Protein AF-A0A9D6ECN0-F1 (afdb_monomer_lite)

Sequence (122 aa):
MSERDAREVAEAAREQEWKAPSFVRELFEGRFRLHLIHPYPTLDPEEEARAKPWLDQLAAFLRATVDAEAIDRDAKIPREYGGLGFSQTVYNRAVALAATVESSIGVLLSAHQSIGVPQPLK

Secondary structure (DSSP, 8-state):
--HHHHHHHHHHTS-S---S--HHHHHHTT---GGGT-SPPPPPHHHHHHHHHHHHHHHHHHHHT--HHHHHHHTS--GGGT-----HHHHHHHHHHHHHH-HHHHHHHHHHHHTT------

pLDDT: mean 78.14, std 14.87, range [27.89, 96.31]

Radius of gyration: 19.8 Å; chains: 1; bounding box: 41×41×45 Å

Structure (mmCIF, N/CA/C/O backbone):
data_AF-A0A9D6ECN0-F1
#
_entry.id   AF-A0A9D6ECN0-F1
#
loop_
_atom_site.group_PDB
_atom_site.id
_atom_site.type_symbol
_atom_site.label_atom_id
_atom_site.label_alt_id
_atom_site.label_comp_id
_atom_site.label_asym_id
_atom_site.label_entity_id
_atom_site.label_seq_id
_atom_site.pdbx_PDB_ins_code
_atom_site.Cartn_x
_atom_site.Cartn_y
_atom_site.Cartn_z
_atom_site.occupancy
_atom_site.B_iso_or_equiv
_atom_site.auth_seq_id
_atom_site.auth_comp_id
_atom_site.auth_asym_id
_atom_site.auth_atom_id
_atom_site.pdbx_PDB_model_num
ATOM 1 N N . MET A 1 1 ? 14.736 -4.697 19.019 1.00 49.22 1 MET A N 1
ATOM 2 C CA . MET A 1 1 ? 15.569 -4.412 17.835 1.00 49.22 1 MET A CA 1
ATOM 3 C C . MET A 1 1 ? 16.071 -2.996 17.951 1.00 49.22 1 MET A C 1
ATOM 5 O O . MET A 1 1 ? 15.262 -2.102 18.181 1.00 49.22 1 MET A O 1
ATOM 9 N N . SER A 1 2 ? 17.381 -2.804 17.880 1.00 69.00 2 SER A N 1
ATOM 10 C CA . SER A 1 2 ? 17.957 -1.469 17.772 1.00 69.00 2 SER A CA 1
ATOM 11 C C . SER A 1 2 ? 17.732 -0.917 16.359 1.00 69.00 2 SER A C 1
ATOM 13 O O . SER A 1 2 ? 17.504 -1.674 15.415 1.00 69.00 2 SER A O 1
ATOM 15 N N . GLU A 1 3 ? 17.797 0.405 16.200 1.00 57.59 3 GLU A N 1
ATOM 16 C CA . GLU A 1 3 ? 17.748 1.080 14.892 1.00 57.59 3 GLU A CA 1
ATOM 17 C C . GLU A 1 3 ? 18.771 0.493 13.904 1.00 57.59 3 GLU A C 1
ATOM 19 O O . GLU A 1 3 ? 18.495 0.338 12.716 1.00 57.59 3 GLU A O 1
ATOM 24 N N . ARG A 1 4 ? 19.934 0.090 14.425 1.00 54.16 4 ARG A N 1
ATOM 25 C CA . ARG A 1 4 ? 21.007 -0.541 13.662 1.00 54.16 4 ARG A CA 1
ATOM 26 C C . ARG A 1 4 ? 20.609 -1.920 13.136 1.00 54.16 4 ARG A C 1
ATOM 28 O O . ARG A 1 4 ? 20.816 -2.180 11.956 1.00 54.16 4 ARG A O 1
ATOM 35 N N . ASP A 1 5 ? 19.968 -2.742 13.966 1.00 58.62 5 ASP A N 1
ATOM 36 C CA . ASP A 1 5 ? 19.499 -4.07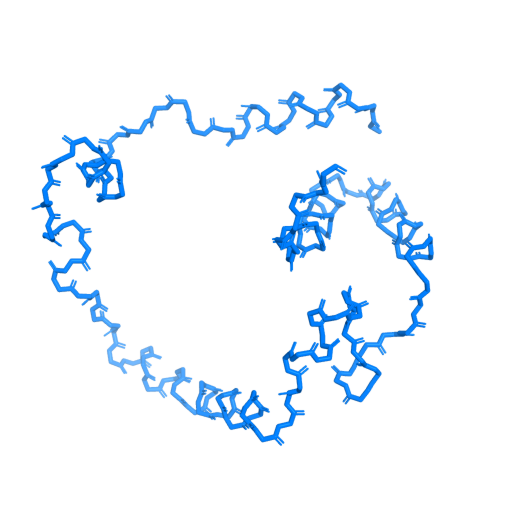6 13.565 1.00 58.62 5 ASP A CA 1
ATOM 37 C C . ASP A 1 5 ? 18.404 -3.971 12.494 1.00 58.62 5 ASP A C 1
ATOM 39 O O . ASP A 1 5 ? 18.398 -4.717 11.520 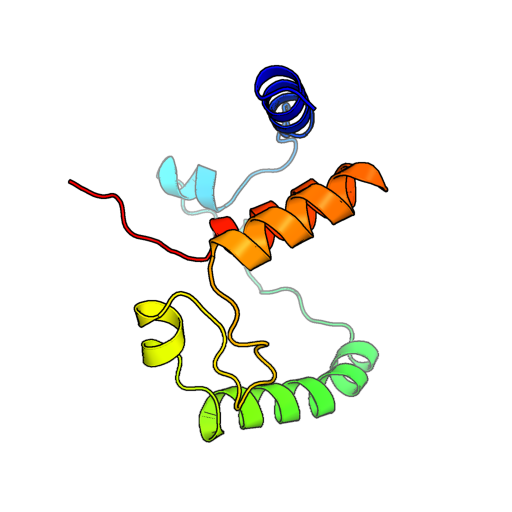1.00 58.62 5 ASP A O 1
ATOM 43 N N . ALA A 1 6 ? 17.487 -3.007 12.639 1.00 61.53 6 ALA A N 1
ATOM 44 C CA . ALA A 1 6 ? 16.437 -2.764 11.651 1.00 61.53 6 ALA A CA 1
ATOM 45 C C . ALA A 1 6 ? 17.015 -2.302 10.302 1.00 61.53 6 ALA A C 1
ATOM 47 O O . ALA A 1 6 ? 16.548 -2.732 9.246 1.00 61.53 6 ALA A O 1
ATOM 48 N N . ARG A 1 7 ? 18.058 -1.462 10.333 1.00 64.94 7 ARG A N 1
ATOM 49 C CA . ARG A 1 7 ? 18.742 -0.988 9.127 1.00 64.94 7 ARG A CA 1
ATOM 50 C C . ARG A 1 7 ? 19.533 -2.098 8.439 1.00 64.94 7 ARG A C 1
ATOM 52 O O . ARG A 1 7 ? 19.477 -2.201 7.222 1.00 64.94 7 ARG A O 1
ATOM 59 N N . GLU A 1 8 ? 20.227 -2.943 9.196 1.00 66.31 8 GLU A N 1
ATOM 60 C CA . GLU A 1 8 ? 20.965 -4.087 8.646 1.00 66.31 8 GLU A CA 1
ATOM 61 C C . GLU A 1 8 ? 20.027 -5.111 7.989 1.00 66.31 8 GLU A C 1
ATOM 63 O O . GLU A 1 8 ? 20.322 -5.584 6.894 1.00 66.31 8 GLU A O 1
ATOM 68 N N . VAL A 1 9 ? 18.860 -5.385 8.584 1.00 68.81 9 VAL A N 1
ATOM 69 C CA . VAL A 1 9 ? 17.835 -6.254 7.977 1.00 68.81 9 VAL A CA 1
ATOM 70 C C . VAL A 1 9 ? 17.267 -5.645 6.690 1.00 68.81 9 VAL A C 1
ATOM 72 O O . VAL A 1 9 ? 17.107 -6.356 5.699 1.00 68.81 9 VAL A O 1
ATOM 75 N N . ALA A 1 10 ? 16.999 -4.335 6.670 1.00 61.09 10 ALA A N 1
ATOM 76 C CA . ALA A 1 10 ? 16.503 -3.646 5.477 1.00 61.09 10 ALA A CA 1
ATOM 77 C C . ALA A 1 10 ? 17.535 -3.626 4.332 1.00 61.09 10 ALA A C 1
ATOM 79 O O . ALA A 1 10 ? 17.175 -3.845 3.177 1.00 61.09 10 ALA A O 1
ATOM 80 N N . GLU A 1 11 ? 18.815 -3.409 4.644 1.00 64.94 11 GLU A N 1
ATOM 81 C CA . GLU A 1 11 ? 19.905 -3.454 3.660 1.00 64.94 11 GLU A CA 1
ATOM 82 C C . GLU A 1 11 ? 20.172 -4.882 3.158 1.00 64.94 11 GLU A C 1
ATOM 84 O O . GLU A 1 11 ? 20.418 -5.079 1.969 1.00 64.94 11 GLU A O 1
ATOM 89 N N . ALA A 1 12 ? 20.067 -5.897 4.024 1.00 64.88 12 ALA A N 1
ATOM 90 C CA . ALA A 1 12 ? 20.220 -7.303 3.641 1.00 64.88 12 ALA A CA 1
ATOM 91 C C . ALA A 1 12 ? 19.068 -7.815 2.758 1.00 64.88 12 ALA A C 1
ATOM 93 O O . ALA A 1 12 ? 19.278 -8.695 1.926 1.00 64.88 12 ALA A O 1
ATOM 94 N N . ALA A 1 13 ? 17.863 -7.257 2.914 1.00 60.31 13 ALA A N 1
ATOM 95 C CA . ALA A 1 13 ? 16.702 -7.563 2.078 1.00 60.31 13 ALA A CA 1
ATOM 96 C C . ALA A 1 13 ? 16.731 -6.859 0.708 1.00 60.31 13 ALA A C 1
ATOM 98 O O . ALA A 1 13 ? 15.893 -7.139 -0.151 1.00 60.31 13 ALA A O 1
ATOM 99 N N . ARG A 1 14 ? 17.673 -5.934 0.489 1.00 67.62 14 ARG A N 1
ATOM 100 C CA . ARG A 1 14 ? 17.798 -5.202 -0.769 1.00 67.62 14 ARG A CA 1
ATOM 101 C C . ARG A 1 14 ? 18.374 -6.127 -1.841 1.00 67.62 14 ARG A C 1
ATOM 103 O O . ARG A 1 14 ? 19.453 -6.687 -1.664 1.00 67.62 14 ARG A O 1
ATOM 110 N N . GLU A 1 15 ? 17.677 -6.273 -2.967 1.00 62.03 15 GLU A N 1
ATOM 111 C CA . GLU A 1 15 ? 18.200 -7.011 -4.123 1.00 62.03 15 GLU A CA 1
ATOM 112 C C . GLU A 1 15 ? 19.519 -6.385 -4.603 1.00 62.03 15 GLU A C 1
ATOM 114 O O . GLU A 1 15 ? 19.544 -5.276 -5.142 1.00 62.03 15 GLU A O 1
ATOM 119 N N . GLN A 1 16 ? 20.619 -7.111 -4.382 1.00 60.75 16 GLN A N 1
ATOM 120 C CA . GLN A 1 16 ? 21.981 -6.704 -4.747 1.00 60.75 16 GLN A CA 1
ATOM 121 C C . GLN A 1 16 ? 22.249 -6.899 -6.250 1.00 60.75 16 GLN A C 1
ATOM 123 O O . GLN A 1 16 ? 22.978 -6.122 -6.861 1.00 60.75 16 GLN A O 1
ATOM 128 N N . GLU A 1 17 ? 21.631 -7.915 -6.864 1.00 60.62 17 GLU A N 1
ATOM 129 C CA . GLU A 1 17 ? 21.790 -8.239 -8.284 1.00 60.62 17 GLU A CA 1
ATOM 130 C C . GLU A 1 17 ? 20.448 -8.252 -9.014 1.00 60.62 17 GLU A C 1
ATOM 132 O O . GLU A 1 17 ? 19.646 -9.177 -8.889 1.00 60.62 17 GLU A O 1
ATOM 137 N N . TRP A 1 18 ? 20.248 -7.251 -9.865 1.00 64.06 18 TRP A N 1
ATOM 138 C CA . TRP A 1 18 ? 19.111 -7.188 -10.775 1.00 64.06 18 TRP A CA 1
ATOM 139 C C . TRP A 1 18 ? 19.439 -7.985 -12.038 1.00 64.06 18 TRP A C 1
ATOM 141 O O . TRP A 1 18 ? 20.088 -7.480 -12.954 1.00 64.06 18 TRP A O 1
ATOM 151 N N . LYS A 1 19 ? 19.020 -9.254 -12.079 1.00 66.25 19 LYS A N 1
ATOM 152 C CA . LYS A 1 19 ? 19.324 -10.171 -13.196 1.00 66.25 19 LYS A CA 1
ATOM 153 C C . LYS A 1 19 ? 18.480 -9.919 -14.449 1.00 66.25 19 LYS A C 1
ATOM 155 O O . LYS A 1 19 ? 18.877 -10.328 -15.537 1.00 66.25 19 LYS A O 1
ATOM 160 N N . ALA A 1 20 ? 17.335 -9.253 -14.309 1.00 72.69 20 ALA A N 1
ATOM 161 C CA . ALA A 1 20 ? 16.419 -8.966 -15.408 1.00 72.69 20 ALA A CA 1
ATOM 162 C C . ALA A 1 20 ? 16.457 -7.478 -15.814 1.00 72.69 20 ALA A C 1
ATOM 164 O O . ALA A 1 20 ? 16.602 -6.605 -14.952 1.00 72.69 20 ALA A O 1
ATOM 165 N N . PRO A 1 21 ? 16.306 -7.158 -17.113 1.00 79.81 21 PRO A N 1
ATOM 166 C CA . PRO A 1 21 ? 16.179 -5.778 -17.572 1.00 79.81 21 PRO A CA 1
ATOM 167 C C . PRO A 1 21 ? 14.915 -5.124 -16.990 1.00 79.81 21 PRO A C 1
ATOM 169 O O . PRO A 1 21 ? 13.809 -5.634 -17.151 1.00 79.81 21 PRO A O 1
ATOM 172 N N . SER A 1 22 ? 15.080 -3.975 -16.331 1.00 86.50 22 SER A N 1
ATOM 173 C CA . SER A 1 22 ? 13.983 -3.198 -15.738 1.00 86.50 22 SER A CA 1
ATOM 174 C C . SER A 1 22 ? 13.502 -2.116 -16.702 1.00 86.50 22 SER A C 1
ATOM 176 O O . SER A 1 22 ? 14.293 -1.281 -17.139 1.00 86.50 22 SER A O 1
ATOM 178 N N . PHE A 1 23 ? 12.198 -2.087 -16.994 1.00 90.25 23 PHE A N 1
ATOM 179 C CA . PHE A 1 23 ? 11.596 -1.052 -17.842 1.00 90.25 23 PHE A CA 1
ATOM 180 C C . PHE A 1 23 ? 11.857 0.361 -17.319 1.00 90.25 23 PHE A C 1
ATOM 182 O O . PHE A 1 23 ? 12.264 1.234 -18.080 1.00 90.25 23 PHE A O 1
ATOM 189 N N . VAL A 1 24 ? 11.660 0.572 -16.014 1.00 89.44 24 VAL A N 1
ATOM 190 C CA . VAL A 1 24 ? 11.834 1.886 -15.384 1.00 89.44 24 VAL A CA 1
ATOM 191 C C . VAL A 1 24 ? 13.289 2.328 -15.485 1.00 89.44 24 VAL A C 1
ATOM 193 O O . VAL A 1 24 ? 13.555 3.449 -15.904 1.00 89.44 24 VAL A O 1
ATOM 196 N N . ARG A 1 25 ? 14.240 1.438 -15.182 1.00 87.69 25 ARG A N 1
ATOM 197 C CA . ARG A 1 25 ? 15.670 1.744 -15.311 1.00 87.69 25 ARG A CA 1
ATOM 198 C C . ARG A 1 25 ? 16.034 2.147 -16.740 1.00 87.69 25 ARG A C 1
ATOM 200 O O . ARG A 1 25 ? 16.674 3.171 -16.945 1.00 87.69 25 ARG A O 1
ATOM 207 N N . GLU A 1 26 ? 15.622 1.351 -17.720 1.00 90.31 26 GLU A N 1
ATOM 208 C CA . GLU A 1 26 ? 15.918 1.601 -19.133 1.00 90.31 26 GLU A CA 1
ATOM 209 C C . GLU A 1 26 ? 15.324 2.936 -19.598 1.00 90.31 26 GLU A C 1
ATOM 211 O O . GLU A 1 26 ? 16.007 3.697 -20.279 1.00 90.31 26 GLU A O 1
ATOM 216 N N . LEU A 1 27 ? 14.106 3.270 -19.156 1.00 92.94 27 LEU A N 1
ATOM 217 C CA . LEU A 1 27 ? 13.475 4.560 -19.429 1.00 92.94 27 LEU A CA 1
ATOM 218 C C . LEU A 1 27 ? 14.283 5.735 -18.856 1.00 92.94 27 LEU A C 1
ATOM 220 O O . LEU A 1 27 ? 14.512 6.710 -19.570 1.00 92.94 27 LEU A O 1
ATOM 224 N N . PHE A 1 28 ? 14.747 5.636 -17.605 1.00 90.44 28 PHE A N 1
ATOM 225 C CA . PHE A 1 28 ? 15.618 6.646 -16.985 1.00 90.44 28 PHE A CA 1
ATOM 226 C C . PHE A 1 28 ? 16.946 6.815 -17.732 1.00 90.44 28 PHE A C 1
ATOM 228 O O . PHE A 1 28 ? 17.475 7.919 -17.818 1.00 90.44 28 PHE A O 1
ATOM 235 N N . GLU A 1 29 ? 17.466 5.736 -18.314 1.00 92.88 29 GLU A N 1
ATOM 236 C CA . GLU A 1 29 ? 18.666 5.752 -19.153 1.00 92.88 29 GLU A CA 1
ATOM 237 C C . GLU A 1 29 ? 18.376 6.139 -20.624 1.00 92.88 29 GLU A C 1
ATOM 239 O O . GLU A 1 29 ? 19.236 5.987 -21.493 1.00 92.88 29 GLU A O 1
ATOM 244 N N . GLY A 1 30 ? 17.169 6.637 -20.925 1.00 92.62 30 GLY A N 1
ATOM 245 C CA . GLY A 1 30 ? 16.767 7.125 -22.249 1.00 92.62 30 GLY A CA 1
ATOM 246 C C . GLY A 1 30 ? 16.404 6.033 -23.261 1.00 92.62 30 GLY A C 1
ATOM 247 O O . GLY A 1 30 ? 16.225 6.318 -24.445 1.00 92.62 30 GLY A O 1
ATOM 248 N N . ARG A 1 31 ? 16.283 4.775 -22.825 1.00 93.38 31 ARG A N 1
ATOM 249 C CA . ARG A 1 31 ? 15.957 3.617 -23.666 1.00 93.38 31 ARG A CA 1
ATOM 250 C C . ARG A 1 31 ? 14.513 3.182 -23.445 1.00 93.38 31 ARG A C 1
ATOM 252 O O . ARG A 1 31 ? 14.171 2.501 -22.482 1.00 93.38 31 ARG A O 1
ATOM 259 N N . PHE A 1 32 ? 13.643 3.529 -24.387 1.00 94.38 32 PHE A N 1
ATOM 260 C CA . PHE A 1 32 ? 12.233 3.151 -24.324 1.00 94.38 32 PHE A CA 1
ATOM 261 C C . PHE A 1 32 ? 12.012 1.683 -24.732 1.00 94.38 32 PHE A C 1
ATOM 263 O O . PHE A 1 32 ? 11.770 1.364 -25.896 1.00 94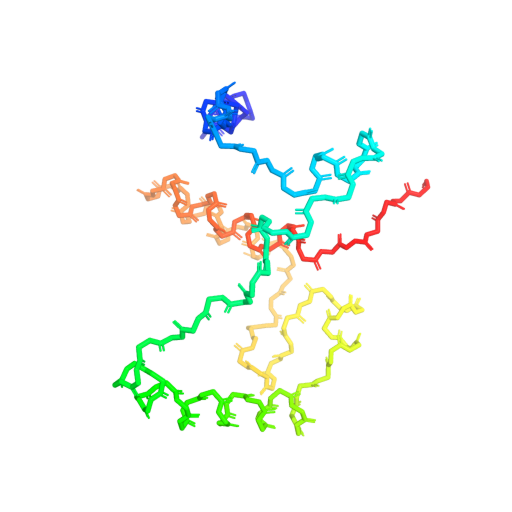.38 32 PHE A O 1
ATOM 270 N N . ARG A 1 33 ? 12.103 0.762 -23.764 1.00 91.94 33 ARG A N 1
ATOM 271 C CA . ARG A 1 33 ? 11.931 -0.690 -23.972 1.00 91.94 33 ARG A CA 1
ATOM 272 C C . ARG A 1 33 ? 10.531 -1.182 -23.594 1.00 91.94 33 ARG A C 1
ATOM 274 O O . ARG A 1 33 ? 10.376 -1.989 -22.684 1.00 91.94 33 ARG A O 1
ATOM 281 N N . LEU A 1 34 ? 9.510 -0.731 -24.323 1.00 92.12 34 LEU A N 1
ATOM 282 C CA . LEU A 1 34 ? 8.096 -1.027 -24.033 1.00 92.12 34 LEU A CA 1
ATOM 283 C C . LEU A 1 34 ? 7.770 -2.531 -23.886 1.00 92.12 34 LEU A C 1
ATOM 285 O O . LEU A 1 34 ? 6.934 -2.895 -23.066 1.00 92.12 34 LEU A O 1
ATOM 289 N N . HIS A 1 35 ? 8.473 -3.411 -24.606 1.00 90.56 35 HIS A N 1
ATOM 290 C CA . HIS A 1 35 ? 8.293 -4.872 -24.529 1.00 90.56 35 HIS A CA 1
ATOM 291 C C . HIS A 1 35 ? 8.549 -5.484 -23.141 1.00 90.56 35 HIS A C 1
ATOM 293 O O . HIS A 1 35 ? 8.213 -6.639 -22.917 1.00 90.56 35 HIS A O 1
ATOM 299 N N . LEU A 1 36 ? 9.175 -4.745 -22.219 1.00 90.12 36 LEU A N 1
ATOM 300 C CA . LEU A 1 36 ? 9.409 -5.208 -20.849 1.00 90.12 36 LEU A CA 1
ATOM 301 C C . LEU A 1 36 ? 8.145 -5.167 -19.977 1.00 90.12 36 LEU A C 1
ATOM 303 O O . LEU A 1 36 ? 8.115 -5.807 -18.933 1.00 90.12 36 LEU A O 1
ATOM 307 N N . ILE A 1 37 ? 7.122 -4.412 -20.384 1.00 89.56 37 ILE A N 1
ATOM 308 C CA . ILE A 1 37 ? 5.847 -4.273 -19.656 1.00 89.56 37 ILE A CA 1
ATOM 309 C C . ILE A 1 37 ? 4.617 -4.473 -20.550 1.00 89.56 37 ILE A C 1
ATOM 311 O O . ILE A 1 37 ? 3.492 -4.447 -20.058 1.00 89.56 37 ILE A O 1
ATOM 315 N N . HIS A 1 38 ? 4.820 -4.612 -21.862 1.00 89.44 38 HIS A N 1
ATOM 316 C CA . HIS A 1 38 ? 3.753 -4.690 -22.849 1.00 89.44 38 HIS A CA 1
ATOM 317 C C . HIS A 1 38 ? 3.973 -5.865 -23.822 1.00 89.44 38 HIS A C 1
ATOM 319 O O . HIS A 1 38 ? 5.088 -6.019 -24.328 1.00 89.44 38 HIS A O 1
ATOM 325 N N . PRO A 1 39 ? 2.920 -6.623 -24.187 1.00 89.06 39 PRO A N 1
ATOM 326 C CA . PRO A 1 39 ? 1.537 -6.485 -23.720 1.00 89.06 39 PRO A CA 1
ATOM 327 C C . PRO A 1 39 ? 1.411 -6.768 -22.225 1.00 89.06 39 PRO A C 1
ATOM 329 O O . PRO A 1 39 ? 2.235 -7.476 -21.648 1.00 89.06 39 PRO A O 1
ATOM 332 N N . TYR A 1 40 ? 0.404 -6.160 -21.600 1.00 84.69 40 TYR A N 1
ATOM 333 C CA . TYR A 1 40 ? 0.100 -6.461 -20.209 1.00 84.69 40 TYR A CA 1
ATOM 334 C C . TYR A 1 40 ? -0.187 -7.967 -20.089 1.00 84.69 40 TYR A C 1
ATOM 336 O O . TYR A 1 40 ? -0.860 -8.511 -20.973 1.00 84.69 40 TYR A O 1
ATOM 344 N N . PRO A 1 41 ? 0.332 -8.657 -19.059 1.00 84.75 41 PRO A N 1
ATOM 345 C CA . PRO A 1 41 ? 0.098 -10.085 -18.904 1.00 84.75 41 PRO A CA 1
ATOM 346 C C . PRO A 1 41 ? -1.404 -10.370 -18.822 1.00 84.75 41 PRO A C 1
ATOM 348 O O . PRO A 1 41 ? -2.127 -9.757 -18.038 1.00 84.75 41 PRO A O 1
ATOM 351 N N . THR A 1 42 ? -1.880 -11.297 -19.648 1.00 84.25 42 THR A N 1
ATOM 352 C CA . THR A 1 42 ? -3.253 -11.796 -19.569 1.00 84.25 42 THR A CA 1
ATOM 353 C C . THR A 1 42 ? -3.367 -12.755 -18.394 1.00 84.25 42 THR A C 1
ATOM 355 O O . THR A 1 42 ? -2.542 -13.664 -18.276 1.00 84.25 42 THR A O 1
ATOM 358 N N . LEU A 1 43 ? -4.375 -12.564 -17.541 1.00 83.06 43 LEU A N 1
ATOM 359 C CA . LEU A 1 43 ? -4.696 -13.547 -16.510 1.00 83.06 43 LEU A CA 1
ATOM 360 C C . LEU A 1 43 ? -5.203 -14.840 -17.155 1.00 83.06 43 LEU A C 1
ATOM 362 O O . LEU A 1 43 ? -5.736 -14.832 -18.267 1.00 83.06 43 LEU A O 1
ATOM 366 N N . ASP A 1 44 ? -5.040 -15.948 -16.439 1.00 91.62 44 ASP A N 1
ATOM 367 C CA . ASP A 1 44 ? -5.726 -17.182 -16.791 1.00 91.62 44 ASP A CA 1
ATOM 368 C C . ASP A 1 44 ? -7.258 -16.969 -16.730 1.00 91.62 44 ASP A C 1
ATOM 370 O O . ASP A 1 44 ? -7.741 -16.356 -15.769 1.00 91.62 44 ASP A O 1
ATOM 374 N N . PRO A 1 45 ? -8.045 -17.451 -17.714 1.00 93.19 45 PRO A N 1
ATOM 375 C CA . PRO A 1 45 ? -9.486 -17.204 -17.752 1.00 93.19 45 PRO A CA 1
ATOM 376 C C . PRO A 1 45 ? -10.255 -17.706 -16.522 1.00 93.19 45 PRO A C 1
ATOM 378 O O . PRO A 1 45 ? -11.257 -17.094 -16.141 1.00 93.19 45 PRO A O 1
ATOM 381 N N . GLU A 1 46 ? -9.821 -18.800 -15.883 1.00 93.19 46 GLU A N 1
ATOM 382 C CA . GLU A 1 46 ? -10.484 -19.308 -14.677 1.00 93.19 46 GLU A CA 1
ATOM 383 C C . GLU A 1 46 ? -10.196 -18.411 -13.468 1.00 93.19 46 GLU A C 1
ATOM 385 O O . GLU A 1 46 ? -11.079 -18.160 -12.640 1.00 93.19 46 GLU A O 1
ATOM 390 N N . GLU A 1 47 ? -8.973 -17.889 -13.369 1.00 91.75 47 GLU A N 1
ATOM 391 C CA . GLU A 1 47 ? -8.601 -16.917 -12.343 1.00 91.75 47 GLU A CA 1
ATOM 392 C C . GLU A 1 47 ? -9.331 -15.584 -12.529 1.00 91.75 47 GLU A C 1
ATOM 394 O O . GLU A 1 47 ? -9.877 -15.051 -11.560 1.00 91.75 47 GLU A O 1
ATOM 399 N N . GLU A 1 48 ? -9.428 -15.087 -13.765 1.00 92.31 48 GLU A N 1
ATOM 400 C CA . GLU A 1 48 ? -10.182 -13.874 -14.081 1.00 92.31 48 GLU A CA 1
ATOM 401 C C . GLU A 1 48 ? -11.660 -14.029 -13.704 1.00 92.31 48 GLU A C 1
ATOM 403 O O . GLU A 1 48 ? -12.212 -13.182 -12.998 1.00 92.31 48 GLU A O 1
ATOM 408 N N . ALA A 1 49 ? -12.296 -15.140 -14.087 1.00 94.06 49 ALA A N 1
ATOM 409 C CA . ALA A 1 49 ? -13.695 -15.404 -13.757 1.00 94.06 49 ALA A CA 1
ATOM 410 C C . ALA A 1 49 ? -13.938 -15.491 -12.241 1.00 94.06 49 ALA A C 1
ATOM 412 O O . ALA A 1 49 ? -14.953 -14.995 -11.746 1.00 94.06 49 ALA A O 1
ATOM 413 N N . ARG A 1 50 ? -13.000 -16.082 -11.488 1.00 93.94 50 ARG A N 1
ATOM 414 C CA . ARG A 1 50 ? -13.061 -16.150 -10.019 1.00 93.94 50 ARG A CA 1
ATOM 415 C C . ARG A 1 50 ? -12.871 -14.787 -9.357 1.00 93.94 50 ARG A C 1
ATOM 417 O O . ARG A 1 50 ? -13.559 -14.492 -8.381 1.00 93.94 50 ARG A O 1
ATOM 424 N N . ALA A 1 51 ? -11.934 -13.978 -9.847 1.00 92.94 51 ALA A N 1
ATOM 425 C CA . ALA A 1 51 ? -11.585 -12.694 -9.245 1.00 92.94 51 ALA A CA 1
ATOM 426 C C . ALA A 1 51 ? -12.582 -11.584 -9.602 1.00 92.94 51 ALA A C 1
ATOM 428 O O . ALA A 1 51 ? -12.821 -10.690 -8.788 1.00 92.94 51 ALA A O 1
ATOM 429 N N . LYS A 1 52 ? -13.190 -11.641 -10.794 1.00 94.31 52 LYS A N 1
ATOM 430 C CA . LYS A 1 52 ? -14.025 -10.568 -11.342 1.00 94.31 52 LYS A CA 1
ATOM 431 C C . LYS A 1 52 ? -15.154 -10.108 -10.407 1.00 94.31 52 LYS A C 1
ATOM 433 O O . LYS A 1 52 ? -15.235 -8.904 -10.180 1.00 94.31 52 LYS A O 1
ATOM 438 N N . PRO A 1 53 ? -15.987 -10.982 -9.806 1.00 95.94 53 PRO A N 1
ATOM 439 C CA . PRO A 1 53 ? -17.061 -10.526 -8.920 1.00 95.94 53 PRO A CA 1
ATOM 440 C C . PRO A 1 53 ? -16.540 -9.761 -7.697 1.00 95.94 53 PRO A C 1
ATOM 442 O O . PRO A 1 53 ? -17.126 -8.759 -7.291 1.00 95.94 53 PRO A O 1
ATOM 445 N N . TRP A 1 54 ? -15.416 -10.210 -7.132 1.00 95.25 54 TRP A N 1
ATOM 446 C CA . TRP A 1 54 ? -14.780 -9.541 -6.000 1.00 95.25 54 TRP A CA 1
ATOM 447 C C . TRP A 1 54 ? -14.161 -8.200 -6.408 1.00 95.25 54 TRP A C 1
ATOM 449 O O . TRP A 1 54 ? -14.351 -7.209 -5.707 1.00 95.25 54 TRP A O 1
ATOM 459 N N . LEU A 1 55 ? -13.479 -8.140 -7.557 1.00 94.50 55 LEU A N 1
ATOM 460 C CA . LEU A 1 55 ? -12.918 -6.899 -8.100 1.00 94.50 55 LEU A CA 1
ATOM 461 C C . LEU A 1 55 ? -14.008 -5.873 -8.427 1.00 94.50 55 LEU A C 1
ATOM 463 O O . LEU A 1 55 ? -13.839 -4.693 -8.126 1.00 94.50 55 LEU A O 1
ATOM 467 N N . ASP A 1 56 ? -15.136 -6.312 -8.986 1.00 96.31 56 ASP A N 1
ATOM 468 C CA . ASP A 1 56 ? -16.288 -5.452 -9.262 1.00 96.31 56 ASP A CA 1
ATOM 469 C C . ASP A 1 56 ? -16.878 -4.894 -7.957 1.00 96.31 56 ASP A C 1
ATOM 471 O O . ASP A 1 56 ? -17.144 -3.693 -7.854 1.00 96.31 56 ASP A O 1
ATOM 475 N N . GLN A 1 57 ? -17.028 -5.739 -6.930 1.00 92.62 57 GLN A N 1
ATOM 476 C CA . GLN A 1 57 ? -17.496 -5.313 -5.610 1.00 92.62 57 GLN A CA 1
ATOM 477 C C . GLN A 1 57 ? -16.520 -4.330 -4.948 1.00 92.62 57 GLN A C 1
ATOM 479 O O . GLN A 1 57 ? -16.948 -3.313 -4.398 1.00 92.62 57 GLN A O 1
ATOM 484 N N . LEU A 1 58 ? -15.216 -4.602 -5.024 1.00 91.00 58 LEU A N 1
ATOM 485 C CA . LEU A 1 58 ? -14.177 -3.715 -4.511 1.00 91.00 58 LEU A CA 1
ATOM 486 C C . LEU A 1 58 ? -14.206 -2.367 -5.238 1.00 91.00 58 LEU A C 1
ATOM 488 O O . LEU A 1 58 ? -14.220 -1.326 -4.590 1.00 91.00 58 LEU A O 1
ATOM 492 N N . ALA A 1 59 ? -14.282 -2.366 -6.570 1.00 91.62 59 ALA A N 1
ATOM 493 C CA . ALA A 1 59 ? -14.357 -1.144 -7.364 1.00 91.62 59 ALA A CA 1
ATOM 494 C C . ALA A 1 59 ? -15.610 -0.318 -7.038 1.00 91.62 59 ALA A C 1
ATOM 496 O O . ALA A 1 59 ? -15.531 0.910 -6.958 1.00 91.62 59 ALA A O 1
ATOM 497 N N . ALA A 1 60 ? -16.756 -0.972 -6.825 1.00 93.12 60 ALA A N 1
ATOM 498 C CA . ALA A 1 60 ? -17.984 -0.304 -6.411 1.00 93.12 60 ALA A CA 1
ATOM 499 C C . ALA A 1 60 ? -17.835 0.344 -5.026 1.00 93.12 60 ALA A C 1
ATOM 501 O O . ALA A 1 60 ? -18.149 1.522 -4.877 1.00 93.12 60 ALA A O 1
ATOM 502 N N . PHE A 1 61 ? -17.298 -0.384 -4.044 1.00 89.88 61 PHE A N 1
ATOM 503 C CA . PHE A 1 61 ? -17.033 0.143 -2.703 1.00 89.88 61 PHE A CA 1
ATOM 504 C C . PHE A 1 61 ? -16.067 1.336 -2.732 1.00 89.88 61 PHE A C 1
ATOM 506 O O . PHE A 1 61 ? -16.371 2.392 -2.179 1.00 89.88 61 PHE A O 1
ATOM 513 N N . LEU A 1 62 ? -14.936 1.203 -3.433 1.00 90.12 62 LEU A N 1
ATOM 514 C CA . LEU A 1 62 ? -13.934 2.266 -3.543 1.00 90.12 62 LEU A CA 1
ATOM 515 C C . LEU A 1 62 ? -14.517 3.544 -4.161 1.00 90.12 62 LEU A C 1
ATOM 517 O O . LEU A 1 62 ? -14.199 4.634 -3.711 1.00 90.12 62 LEU A O 1
ATOM 521 N N . ARG A 1 63 ? -15.386 3.432 -5.172 1.00 90.81 63 ARG A N 1
ATOM 522 C CA . ARG A 1 63 ? -15.974 4.605 -5.844 1.00 90.81 63 ARG A CA 1
ATOM 523 C C . ARG A 1 63 ? -17.149 5.219 -5.094 1.00 90.81 63 ARG A C 1
ATOM 525 O O . ARG A 1 63 ? -17.334 6.427 -5.154 1.00 90.81 63 ARG A O 1
ATOM 532 N N . ALA A 1 64 ? -17.988 4.392 -4.478 1.00 89.06 64 ALA A N 1
ATOM 533 C CA . ALA A 1 64 ? -19.239 4.846 -3.879 1.00 89.06 64 ALA A CA 1
ATOM 534 C C . ALA A 1 64 ? -19.088 5.249 -2.411 1.00 89.06 64 ALA A C 1
ATOM 536 O O . ALA A 1 64 ? -19.929 5.979 -1.893 1.00 89.06 64 ALA A O 1
ATOM 537 N N . THR A 1 65 ? -18.074 4.723 -1.724 1.00 86.12 65 THR A N 1
ATOM 538 C CA . THR A 1 65 ? -17.989 4.809 -0.266 1.00 86.12 65 THR A CA 1
ATOM 539 C C . THR A 1 65 ? -16.699 5.456 0.209 1.00 86.12 65 THR A C 1
ATOM 541 O O . THR A 1 65 ? -16.763 6.178 1.195 1.00 86.12 65 THR A O 1
ATOM 544 N N . VAL A 1 66 ? -15.561 5.248 -0.464 1.00 87.38 66 VAL A N 1
ATOM 545 C CA . VAL A 1 66 ? -14.253 5.727 0.014 1.00 87.38 66 VAL A CA 1
ATOM 546 C C . VAL A 1 66 ? -13.978 7.174 -0.399 1.00 87.38 66 VAL A C 1
ATOM 548 O O . VAL A 1 66 ? -13.868 7.487 -1.581 1.00 87.38 66 VAL A O 1
ATOM 551 N N . ASP A 1 67 ? -13.787 8.038 0.595 1.00 87.06 67 ASP A N 1
ATOM 552 C CA . ASP A 1 67 ? -13.253 9.390 0.443 1.00 87.06 67 ASP A CA 1
ATOM 553 C C . ASP A 1 67 ? -11.718 9.348 0.528 1.00 87.06 67 ASP A C 1
ATOM 555 O O . ASP A 1 67 ? -11.122 9.329 1.610 1.00 87.06 67 ASP A O 1
ATOM 559 N N . ALA A 1 68 ? -11.072 9.280 -0.638 1.00 82.62 68 ALA A N 1
ATOM 560 C CA . ALA A 1 68 ? -9.616 9.223 -0.734 1.00 82.62 68 ALA A CA 1
ATOM 561 C C . ALA A 1 68 ? -8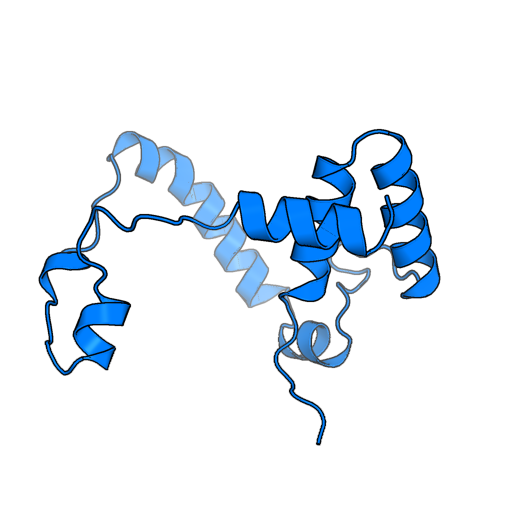.943 10.514 -0.238 1.00 82.62 68 ALA A C 1
ATOM 563 O O . ALA A 1 68 ? -7.907 10.444 0.418 1.00 82.62 68 ALA A O 1
ATOM 564 N N . GLU A 1 69 ? -9.548 11.682 -0.476 1.00 82.81 69 GLU A N 1
ATOM 565 C CA . GLU A 1 69 ? -8.983 12.966 -0.045 1.00 82.81 69 GLU A CA 1
ATOM 566 C C . GLU A 1 69 ? -8.981 13.092 1.481 1.00 82.81 69 GLU A C 1
ATOM 568 O O . GLU A 1 69 ? -8.030 13.613 2.067 1.00 82.81 69 GLU A O 1
ATOM 573 N N . ALA A 1 70 ? -10.028 12.596 2.146 1.00 78.56 70 ALA A N 1
ATOM 574 C CA . ALA A 1 70 ? -10.067 12.544 3.600 1.00 78.56 70 ALA A CA 1
ATOM 575 C C . ALA A 1 70 ? -8.994 11.612 4.177 1.00 78.56 70 ALA A C 1
ATOM 577 O O . ALA A 1 70 ? -8.315 11.990 5.132 1.00 78.56 70 ALA A O 1
ATOM 578 N N . ILE A 1 71 ? -8.805 10.430 3.581 1.00 81.25 71 ILE A N 1
ATOM 579 C CA . ILE A 1 71 ? -7.761 9.482 3.999 1.00 81.25 71 ILE A CA 1
ATOM 580 C C . ILE A 1 71 ? -6.368 10.098 3.829 1.00 81.25 71 ILE A C 1
ATOM 582 O O . ILE A 1 71 ? -5.564 10.024 4.760 1.00 81.25 71 ILE A O 1
ATOM 586 N N . ASP A 1 72 ? -6.103 10.742 2.691 1.00 80.31 72 ASP A N 1
ATOM 587 C CA . ASP A 1 72 ? -4.816 11.384 2.405 1.00 80.31 72 ASP A CA 1
ATOM 588 C C . ASP A 1 72 ? -4.533 12.543 3.368 1.00 80.31 72 ASP A C 1
ATOM 590 O O . ASP A 1 72 ? -3.427 12.667 3.898 1.00 80.31 72 ASP A O 1
ATOM 594 N N . ARG A 1 73 ? -5.542 13.378 3.647 1.00 78.75 73 ARG A N 1
ATOM 595 C CA . ARG A 1 73 ? -5.421 14.507 4.580 1.00 78.75 73 ARG A CA 1
ATOM 596 C C . ARG A 1 73 ? -5.168 14.046 6.013 1.00 78.75 73 ARG A C 1
ATOM 598 O O . ARG A 1 73 ? -4.341 14.631 6.711 1.00 78.75 73 ARG A O 1
ATOM 605 N N . ASP A 1 74 ? -5.907 13.038 6.465 1.00 76.19 74 ASP A N 1
ATOM 606 C CA .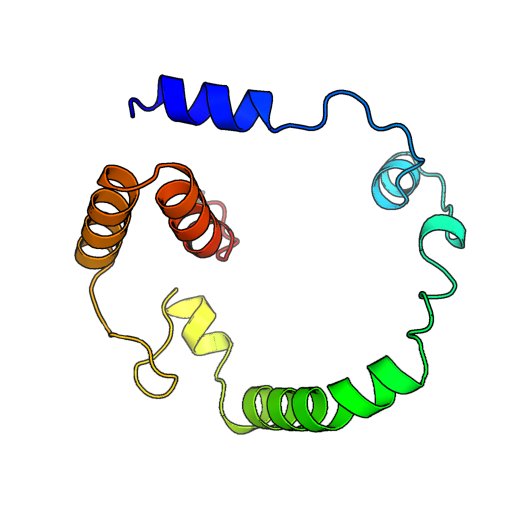 ASP A 1 74 ? -5.929 12.642 7.873 1.00 76.19 74 ASP A CA 1
ATOM 607 C C . ASP A 1 74 ? -4.906 11.530 8.188 1.00 76.19 74 ASP A C 1
ATOM 609 O O . ASP A 1 74 ? -4.703 11.193 9.362 1.00 76.19 74 ASP A O 1
ATOM 613 N N . ALA A 1 75 ? -4.257 10.979 7.149 1.00 74.50 75 ALA A N 1
ATOM 614 C CA . ALA A 1 75 ? -3.283 9.883 7.180 1.00 74.50 75 ALA A CA 1
ATOM 615 C C . ALA A 1 75 ? -3.757 8.666 7.998 1.00 74.50 75 ALA A C 1
ATOM 617 O O . ALA A 1 75 ? -2.970 7.949 8.622 1.00 74.50 75 ALA A O 1
ATOM 618 N N . LYS A 1 76 ? -5.075 8.460 8.055 1.00 74.50 76 LYS A N 1
ATOM 619 C CA . LYS A 1 76 ? -5.749 7.433 8.852 1.00 74.50 76 LYS A CA 1
ATOM 620 C C . LYS A 1 76 ? -6.966 6.954 8.096 1.00 74.50 76 LYS A C 1
ATOM 622 O O . LYS A 1 76 ? -7.636 7.744 7.447 1.00 74.50 76 LYS A O 1
ATOM 627 N N . ILE A 1 77 ? -7.306 5.683 8.273 1.00 77.12 77 ILE A N 1
ATOM 628 C CA . ILE A 1 77 ? -8.581 5.150 7.798 1.00 77.12 77 ILE A CA 1
ATOM 629 C C . ILE A 1 77 ? -9.699 5.635 8.745 1.00 77.12 77 ILE A C 1
ATOM 631 O O . ILE A 1 77 ? -9.626 5.358 9.950 1.00 77.12 77 ILE A O 1
ATOM 635 N N . PRO A 1 78 ? -10.727 6.348 8.243 1.00 78.06 78 PRO A N 1
ATOM 636 C CA . PRO A 1 78 ? -11.922 6.702 9.004 1.00 78.06 78 PRO A CA 1
ATOM 637 C C . PRO A 1 78 ? -12.634 5.501 9.647 1.00 78.06 78 PRO A C 1
ATOM 639 O O . PRO A 1 78 ? -12.599 4.377 9.141 1.00 78.06 78 PRO A O 1
ATOM 642 N N . ARG A 1 79 ? -13.339 5.735 10.766 1.00 81.75 79 ARG A N 1
ATOM 643 C CA . ARG A 1 79 ? -14.090 4.677 11.480 1.00 81.75 79 ARG A CA 1
ATOM 644 C C . ARG A 1 79 ? -15.180 4.035 10.625 1.00 81.75 79 ARG A C 1
ATOM 646 O O . ARG A 1 79 ? -15.430 2.842 10.756 1.00 81.75 79 ARG A O 1
ATOM 653 N N . GLU A 1 80 ? -15.801 4.816 9.751 1.00 81.06 80 GLU A N 1
ATOM 654 C CA . GLU A 1 80 ? -16.834 4.360 8.813 1.00 81.06 80 GLU A CA 1
ATOM 655 C C . GLU A 1 80 ? -16.324 3.332 7.791 1.00 81.06 80 GLU A C 1
ATOM 657 O O . GLU A 1 80 ? -17.109 2.529 7.298 1.00 81.06 80 GLU A O 1
ATOM 662 N N . TYR A 1 81 ? -15.008 3.270 7.555 1.00 78.50 81 TYR A N 1
ATOM 663 C CA . TYR A 1 81 ? -14.364 2.233 6.740 1.00 78.50 81 TYR A CA 1
ATOM 664 C C . TYR A 1 81 ? -13.702 1.131 7.586 1.00 78.50 81 TYR A C 1
ATOM 666 O O . TYR A 1 81 ? -12.864 0.383 7.089 1.00 78.50 81 TYR A O 1
ATOM 674 N N . GLY A 1 82 ? -14.040 1.029 8.877 1.00 77.38 82 GLY A N 1
ATOM 675 C CA . GLY A 1 82 ? -13.469 0.038 9.797 1.00 77.38 82 GLY A CA 1
ATOM 676 C C . GLY A 1 82 ? -12.192 0.487 10.516 1.00 77.38 82 GLY A C 1
ATOM 677 O O . GLY A 1 82 ? -11.566 -0.310 11.215 1.00 77.38 82 GLY A O 1
ATOM 678 N N . GLY A 1 83 ? -11.802 1.760 10.394 1.00 80.00 83 GLY A N 1
ATOM 679 C CA . GLY A 1 83 ? -10.701 2.328 11.165 1.00 80.00 83 GLY A CA 1
ATOM 680 C C . GLY A 1 83 ? -10.975 2.336 12.673 1.00 80.00 83 GLY A C 1
ATOM 681 O O . GLY A 1 83 ? -12.095 2.556 13.132 1.00 80.00 83 GLY A O 1
ATOM 682 N N . LEU A 1 84 ? -9.939 2.142 13.491 1.00 82.31 84 LEU A N 1
ATOM 683 C CA . LEU A 1 84 ? -10.096 2.094 14.953 1.00 82.31 84 LEU A CA 1
ATOM 684 C C . LEU A 1 84 ? -10.076 3.480 15.614 1.00 82.31 84 LEU A C 1
ATOM 686 O O . LEU A 1 84 ? -10.381 3.602 16.802 1.00 82.31 84 LEU A O 1
ATOM 690 N N . GLY A 1 85 ? -9.736 4.531 14.858 1.00 81.12 85 GLY A N 1
ATOM 691 C CA . GLY A 1 85 ? -9.738 5.924 15.315 1.00 81.12 85 GLY A CA 1
ATOM 692 C C . GLY A 1 85 ? -8.772 6.214 16.469 1.00 81.12 85 GLY A C 1
ATOM 693 O O . GLY A 1 85 ? -9.024 7.122 17.260 1.00 81.12 85 GLY A O 1
ATOM 694 N N . PHE A 1 86 ? -7.704 5.427 16.608 1.00 84.38 86 PHE A N 1
ATOM 695 C CA . PHE A 1 86 ? -6.673 5.650 17.618 1.00 84.38 86 PHE A CA 1
ATOM 696 C C . PHE A 1 86 ? -5.672 6.736 17.199 1.00 84.38 86 PHE A C 1
ATOM 698 O O . PHE A 1 86 ? -5.530 7.080 16.024 1.00 84.38 86 PHE A O 1
ATOM 705 N N . SER A 1 87 ? -4.961 7.301 18.178 1.00 84.19 87 SER A N 1
ATOM 706 C CA . SER A 1 87 ? -3.861 8.229 17.906 1.00 84.19 87 SER A CA 1
ATOM 707 C C . SER A 1 87 ? -2.648 7.493 17.325 1.00 84.19 87 SER A C 1
ATOM 709 O O . SER A 1 87 ? -2.477 6.290 17.541 1.00 84.19 87 SER A O 1
ATOM 711 N N . GLN A 1 88 ? -1.761 8.226 16.643 1.00 79.50 88 GLN A N 1
ATOM 712 C CA . GLN A 1 88 ? -0.512 7.671 16.108 1.00 79.50 88 GLN A CA 1
ATOM 713 C C . GLN A 1 88 ? 0.323 6.985 17.200 1.00 79.50 88 GLN A C 1
ATOM 715 O O . GLN A 1 88 ? 0.913 5.937 16.974 1.00 79.50 88 GLN A O 1
ATOM 720 N N . THR A 1 89 ? 0.334 7.534 18.417 1.00 84.62 89 THR A N 1
ATOM 721 C CA . THR A 1 89 ? 1.061 6.961 19.558 1.00 84.62 89 THR A CA 1
ATOM 722 C C . THR A 1 89 ? 0.529 5.587 19.959 1.00 84.62 89 THR A C 1
ATOM 724 O O . THR A 1 89 ? 1.315 4.689 20.262 1.00 84.62 89 THR A O 1
ATOM 727 N N . VAL A 1 90 ? -0.794 5.403 19.952 1.00 85.75 90 VAL A N 1
ATOM 728 C CA . VAL A 1 90 ? -1.417 4.106 20.253 1.00 85.75 90 VAL A CA 1
ATOM 729 C C . VAL A 1 90 ? -1.093 3.098 19.151 1.00 85.75 90 VAL A C 1
ATOM 731 O O . VAL A 1 90 ? -0.721 1.970 19.465 1.00 85.75 90 VAL A O 1
ATOM 734 N N . TYR A 1 91 ? -1.133 3.517 17.884 1.00 81.00 91 TYR A N 1
ATOM 735 C CA . TYR A 1 91 ? -0.704 2.682 16.758 1.00 81.00 91 TYR A CA 1
ATOM 736 C C . TYR A 1 91 ? 0.771 2.276 16.863 1.00 81.00 91 TYR A C 1
ATOM 738 O O . TYR A 1 91 ? 1.082 1.091 16.783 1.00 81.00 91 TYR A O 1
ATOM 746 N N . ASN A 1 92 ? 1.676 3.217 17.138 1.00 83.44 92 ASN A N 1
ATOM 747 C CA . ASN A 1 92 ? 3.103 2.928 17.304 1.00 83.44 92 ASN A CA 1
ATOM 748 C C . ASN A 1 92 ? 3.350 1.947 18.456 1.00 83.44 92 ASN A C 1
ATOM 750 O O . ASN A 1 92 ? 4.187 1.053 18.346 1.00 83.44 92 ASN A O 1
ATOM 754 N N . ARG A 1 93 ? 2.597 2.072 19.556 1.00 87.00 93 ARG A N 1
ATOM 755 C CA . ARG A 1 93 ? 2.669 1.120 20.668 1.00 87.00 93 ARG A CA 1
ATOM 756 C C . ARG A 1 93 ? 2.146 -0.264 20.272 1.00 87.00 93 ARG A C 1
ATOM 758 O O . ARG A 1 93 ? 2.740 -1.254 20.686 1.00 87.00 93 ARG A O 1
ATOM 765 N N . ALA A 1 94 ? 1.084 -0.347 19.471 1.00 84.81 94 ALA A N 1
ATOM 766 C CA . ALA A 1 94 ? 0.577 -1.617 18.952 1.00 84.81 94 ALA A CA 1
ATOM 767 C C . ALA A 1 94 ? 1.594 -2.303 18.022 1.00 84.81 94 ALA A C 1
ATOM 769 O O . ALA A 1 94 ? 1.847 -3.495 18.177 1.00 84.81 94 ALA A O 1
ATOM 770 N N . VAL A 1 95 ? 2.239 -1.548 17.125 1.00 83.38 95 VAL A N 1
ATOM 771 C CA . VAL A 1 95 ? 3.321 -2.055 16.261 1.00 83.38 95 VAL A CA 1
ATOM 772 C C . VAL A 1 95 ? 4.512 -2.527 17.096 1.00 83.38 95 VAL A C 1
ATOM 774 O O . VAL A 1 95 ? 5.016 -3.625 16.871 1.00 83.38 95 VAL A O 1
ATOM 777 N N . ALA A 1 96 ? 4.929 -1.748 18.101 1.00 83.69 96 ALA A N 1
ATOM 778 C CA . ALA A 1 96 ? 6.006 -2.140 19.007 1.00 83.69 96 ALA A CA 1
ATOM 779 C C . ALA A 1 96 ? 5.674 -3.430 19.768 1.00 83.69 96 ALA A C 1
ATOM 781 O O . ALA A 1 96 ? 6.542 -4.284 19.913 1.00 83.69 96 ALA A O 1
ATOM 782 N N . LEU A 1 97 ? 4.423 -3.598 20.213 1.00 86.62 97 LEU A N 1
ATOM 783 C CA . LEU A 1 97 ? 3.967 -4.822 20.867 1.00 86.62 97 LEU A CA 1
ATOM 784 C C . LEU A 1 97 ? 3.991 -6.015 19.902 1.00 86.62 97 LEU A C 1
ATOM 786 O O . LEU A 1 97 ? 4.549 -7.050 20.249 1.00 86.62 97 LEU A O 1
ATOM 790 N N . ALA A 1 98 ? 3.464 -5.877 18.683 1.00 79.81 98 ALA A N 1
ATOM 791 C CA . ALA A 1 98 ? 3.504 -6.940 17.674 1.00 79.81 98 ALA A CA 1
ATOM 792 C C . ALA A 1 98 ? 4.944 -7.370 17.333 1.00 79.81 98 ALA A C 1
ATOM 794 O O . ALA A 1 98 ? 5.232 -8.563 17.243 1.00 79.81 98 ALA A O 1
ATOM 795 N N . ALA A 1 99 ? 5.867 -6.408 17.243 1.00 78.69 99 ALA A N 1
ATOM 796 C CA . ALA A 1 99 ? 7.284 -6.656 16.982 1.00 78.69 99 ALA A CA 1
ATOM 797 C C . ALA A 1 99 ? 7.994 -7.448 18.100 1.00 78.69 99 ALA A C 1
ATOM 799 O O . ALA A 1 99 ? 9.052 -8.022 17.849 1.00 78.69 99 ALA A O 1
ATOM 800 N N . THR A 1 100 ? 7.441 -7.490 19.323 1.00 83.75 100 THR A N 1
ATOM 801 C CA . THR A 1 100 ? 7.981 -8.347 20.402 1.00 83.75 100 THR A CA 1
ATOM 802 C C . THR A 1 100 ? 7.689 -9.827 20.187 1.00 83.75 100 THR A C 1
ATOM 804 O O . THR A 1 100 ? 8.417 -10.662 20.714 1.00 83.75 100 THR A O 1
ATOM 807 N N . VAL A 1 101 ? 6.640 -10.147 19.423 1.00 84.75 101 VAL A N 1
ATOM 808 C CA . VAL A 1 101 ? 6.258 -11.526 19.103 1.00 84.75 101 VAL A CA 1
ATOM 809 C C . VAL A 1 101 ? 7.020 -12.010 17.877 1.00 84.75 101 VAL A C 1
ATOM 811 O O . VAL A 1 101 ? 7.574 -13.102 17.899 1.00 84.75 101 VAL A O 1
ATOM 814 N N . GLU A 1 102 ? 7.055 -11.196 16.821 1.00 75.81 102 GLU A N 1
ATOM 815 C CA . GLU A 1 102 ? 7.762 -11.517 15.586 1.00 75.81 102 GLU A CA 1
ATOM 816 C C . GLU A 1 102 ? 8.168 -10.232 14.857 1.00 75.81 102 GLU A C 1
ATOM 818 O O . GLU A 1 102 ? 7.349 -9.354 14.564 1.00 75.81 102 GLU A O 1
ATOM 823 N N . SER A 1 103 ? 9.458 -10.129 14.547 1.00 72.50 103 SER A N 1
ATOM 824 C CA . SER A 1 103 ? 10.042 -8.927 13.953 1.00 72.50 103 SER A CA 1
ATOM 825 C C . SER A 1 103 ? 9.507 -8.622 12.552 1.00 72.50 103 SER A C 1
ATOM 827 O O . SER A 1 103 ? 9.252 -7.458 12.237 1.00 72.50 103 SER A O 1
ATOM 829 N N . SER A 1 104 ? 9.255 -9.648 11.734 1.00 73.25 104 SER A N 1
ATOM 830 C CA . SER A 1 104 ? 8.719 -9.485 10.377 1.00 73.25 104 SER A CA 1
ATOM 831 C C . SER A 1 104 ? 7.307 -8.885 10.363 1.00 73.25 104 SER A C 1
ATOM 833 O O . SER A 1 104 ? 7.000 -8.077 9.487 1.00 73.25 104 SER A O 1
ATOM 835 N N . ILE A 1 105 ? 6.474 -9.173 11.372 1.00 75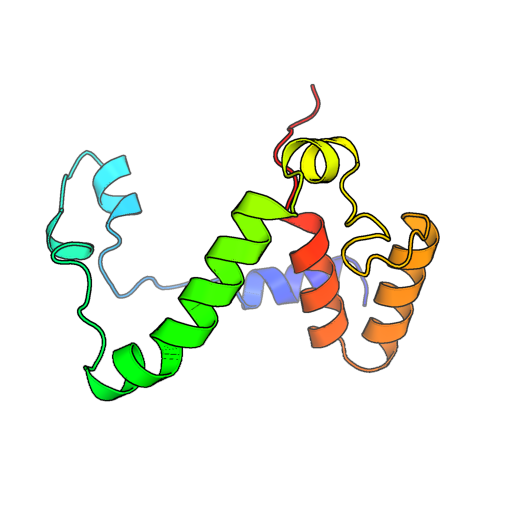.62 105 ILE A N 1
ATOM 836 C CA . ILE A 1 105 ? 5.145 -8.556 11.533 1.00 75.62 105 ILE A CA 1
ATOM 837 C C . ILE A 1 105 ? 5.283 -7.069 11.872 1.00 75.62 105 ILE A C 1
ATOM 839 O O . ILE A 1 105 ? 4.583 -6.234 11.299 1.00 75.62 105 ILE A O 1
ATOM 843 N N . GLY A 1 106 ? 6.207 -6.720 12.771 1.00 74.56 106 GLY A N 1
ATOM 844 C CA . GLY A 1 106 ? 6.497 -5.326 13.111 1.00 74.56 106 GLY A CA 1
ATOM 845 C C . GLY A 1 106 ? 6.951 -4.510 11.899 1.00 74.56 106 GLY A C 1
ATOM 846 O O . GLY A 1 106 ? 6.452 -3.406 11.675 1.00 74.56 106 GLY A O 1
ATOM 847 N N . VAL A 1 107 ? 7.844 -5.080 11.084 1.00 73.69 107 VAL A N 1
ATOM 848 C CA . VAL A 1 107 ? 8.325 -4.464 9.837 1.00 73.69 107 VAL A CA 1
ATOM 849 C C . VAL A 1 107 ? 7.193 -4.312 8.820 1.00 73.69 107 VAL A C 1
ATOM 851 O O . VAL A 1 107 ? 7.021 -3.222 8.281 1.00 73.69 107 VAL A O 1
ATOM 854 N N . LEU A 1 108 ? 6.379 -5.350 8.599 1.00 74.94 108 LEU A N 1
ATOM 855 C CA . LEU A 1 108 ? 5.238 -5.306 7.679 1.00 74.94 108 LEU A CA 1
ATOM 856 C C . LEU A 1 108 ? 4.235 -4.207 8.062 1.00 74.94 108 LEU A C 1
ATOM 858 O O . LEU A 1 108 ? 3.863 -3.386 7.223 1.00 74.94 108 LEU A O 1
ATOM 862 N N . LEU A 1 109 ? 3.825 -4.163 9.334 1.00 77.50 109 LEU A N 1
ATOM 863 C CA . LEU A 1 109 ? 2.870 -3.172 9.836 1.00 77.50 109 LEU A CA 1
ATOM 864 C C . LEU A 1 109 ? 3.444 -1.752 9.784 1.00 77.50 109 LEU A C 1
ATOM 866 O O . LEU A 1 109 ? 2.730 -0.812 9.441 1.00 77.50 109 LEU A O 1
ATOM 870 N N . SER A 1 110 ? 4.734 -1.587 10.087 1.00 72.38 110 SER A N 1
ATOM 871 C CA . SER A 1 110 ? 5.406 -0.289 10.012 1.00 72.38 110 SER A CA 1
ATOM 872 C C . SER A 1 110 ? 5.545 0.206 8.570 1.00 72.38 110 SER A C 1
ATOM 874 O O . SER A 1 110 ? 5.229 1.364 8.300 1.00 72.38 110 SER A O 1
ATOM 876 N N . ALA A 1 111 ? 5.965 -0.652 7.636 1.00 71.75 111 ALA A N 1
ATOM 877 C CA . ALA A 1 111 ? 6.129 -0.298 6.228 1.00 71.75 111 ALA A CA 1
ATOM 878 C C . ALA A 1 111 ? 4.789 0.063 5.574 1.00 71.75 111 ALA A C 1
ATOM 880 O O . ALA A 1 111 ? 4.688 1.090 4.904 1.00 71.75 111 ALA A O 1
ATOM 881 N N . HIS A 1 112 ? 3.742 -0.725 5.836 1.00 69.50 112 HIS A N 1
ATOM 882 C CA . HIS A 1 112 ? 2.400 -0.481 5.307 1.00 69.50 112 HIS A CA 1
ATOM 883 C C . HIS A 1 112 ? 1.825 0.879 5.741 1.00 69.50 112 HIS A C 1
ATOM 885 O O . HIS A 1 112 ? 1.091 1.503 4.984 1.00 69.50 112 HIS A O 1
ATOM 891 N N . GLN A 1 113 ? 2.167 1.356 6.942 1.00 62.81 113 GLN A N 1
ATOM 892 C CA . GLN A 1 113 ? 1.706 2.652 7.457 1.00 62.81 113 GLN A CA 1
ATOM 893 C C . GLN A 1 113 ? 2.634 3.825 7.098 1.00 62.81 113 GLN A C 1
ATOM 895 O O . GLN A 1 113 ? 2.185 4.963 7.059 1.00 62.81 113 GLN A O 1
ATOM 900 N N . SER A 1 114 ? 3.919 3.564 6.838 1.00 61.88 114 SER A N 1
ATOM 901 C CA . SER A 1 114 ? 4.930 4.595 6.555 1.00 61.88 114 SER A CA 1
ATOM 902 C C . SER A 1 114 ? 4.994 4.995 5.074 1.00 61.88 114 SER A C 1
ATOM 904 O O . SER A 1 114 ? 5.245 6.150 4.745 1.00 61.88 114 SER A O 1
ATOM 906 N N . ILE A 1 115 ? 4.740 4.053 4.160 1.00 60.91 115 ILE A N 1
ATOM 907 C CA . ILE A 1 115 ? 4.932 4.253 2.710 1.00 60.91 115 ILE A CA 1
ATOM 908 C C . ILE A 1 115 ? 3.722 4.953 2.046 1.00 60.91 115 ILE A C 1
ATOM 910 O O . ILE A 1 115 ? 3.802 5.385 0.900 1.00 60.91 115 ILE A O 1
ATOM 914 N N . GLY A 1 116 ? 2.615 5.131 2.774 1.00 50.56 116 GLY A N 1
ATOM 915 C CA . GLY A 1 116 ? 1.367 5.716 2.268 1.00 50.56 116 GLY A CA 1
ATOM 916 C C . GLY A 1 116 ? 1.273 7.248 2.239 1.00 50.56 116 GLY A C 1
ATOM 917 O O . GLY A 1 116 ? 0.190 7.744 1.961 1.00 50.56 116 GLY A O 1
ATOM 918 N N . VAL A 1 117 ? 2.339 8.014 2.521 1.00 32.94 117 VAL A N 1
ATOM 919 C CA . VAL A 1 117 ? 2.263 9.492 2.555 1.00 32.94 117 VAL A CA 1
ATOM 920 C C . VAL A 1 117 ? 3.415 10.136 1.770 1.00 32.94 117 VAL A C 1
ATOM 922 O O . VAL A 1 117 ? 4.545 10.182 2.262 1.00 32.94 117 VAL A O 1
ATOM 925 N N . PRO A 1 118 ? 3.178 10.676 0.559 1.00 39.03 118 PRO A N 1
ATOM 926 C CA . PRO A 1 118 ? 4.138 11.536 -0.108 1.00 39.03 118 PRO A CA 1
ATOM 927 C C . PRO A 1 118 ? 3.949 12.980 0.367 1.00 39.03 118 PRO A C 1
ATOM 929 O O . PRO A 1 118 ? 3.138 13.725 -0.173 1.00 39.03 118 PRO A O 1
ATOM 932 N N . GLN A 1 119 ? 4.762 13.418 1.326 1.00 27.89 119 GLN A N 1
ATOM 933 C CA . GLN A 1 119 ? 5.212 14.810 1.334 1.00 27.89 119 GLN A CA 1
ATOM 934 C C . GLN A 1 119 ? 6.617 14.911 1.941 1.00 27.89 119 GLN A C 1
ATOM 936 O O . GLN A 1 119 ? 6.795 14.616 3.123 1.00 27.89 119 GLN A O 1
ATOM 941 N N . PRO A 1 120 ? 7.633 15.345 1.173 1.00 38.69 120 PRO A N 1
ATOM 942 C CA . PRO A 1 120 ? 8.853 15.846 1.776 1.00 38.69 120 PRO A CA 1
ATOM 943 C C . PRO A 1 120 ? 8.539 17.197 2.426 1.00 38.69 120 PRO A C 1
ATOM 945 O O . PRO A 1 120 ? 8.080 18.129 1.760 1.00 38.69 120 PRO A O 1
ATOM 948 N N . LEU A 1 121 ? 8.773 17.296 3.734 1.00 33.84 121 LEU A N 1
ATOM 949 C CA . LEU A 1 121 ? 8.768 18.575 4.437 1.00 33.84 121 LEU A CA 1
ATOM 950 C C . LEU A 1 121 ? 9.942 19.425 3.925 1.00 33.84 121 LEU A C 1
ATOM 952 O O . LEU A 1 121 ? 11.050 18.913 3.749 1.00 33.84 121 LEU A O 1
ATOM 956 N N . LYS A 1 122 ? 9.671 20.708 3.665 1.00 36.91 122 LYS A N 1
ATOM 957 C CA . LYS A 1 122 ? 10.712 21.739 3.569 1.00 36.91 122 LYS A CA 1
ATOM 958 C C . LYS A 1 122 ? 11.337 21.986 4.935 1.00 36.91 122 LYS A C 1
ATOM 960 O O . LYS A 1 122 ? 10.586 21.896 5.932 1.00 36.91 122 LYS A O 1
#

Foldseek 3Di:
DDPVVVVVVVVVPDPPDDPDDDQVVCVVVVHRPVVVCPPPDDDDPVVCVVCVVVVVVVVCCCVPPDDPVCCQVVLFDDVSNVTPPDDPVVLLVVLVVVCVVPVVSSVVSCCVSPVSHDDDDD